Protein AF-A0A3M7PF41-F1 (afdb_monomer_lite)

Radius of gyration: 22.16 Å; chains: 1; bounding box: 33×56×46 Å

Secondary structure (DSSP, 8-state):
-HHHHHHHHHHHHHH-PPP---HHHHHHHHHHHHHHTTTHHHHHH-HHHHHHHHHHHHGGGS-HHHHHHHHHHHHHHTTS--PPPSS-GGGSTTHHHHHTT--SSSHHHHHHHHHHHHHHTS---HHHHHHHHHHHHHHHHHHHHHHHTTPPP--

Structure (mmCIF, N/CA/C/O backbone):
data_AF-A0A3M7PF41-F1
#
_entry.id   AF-A0A3M7PF41-F1
#
loop_
_atom_site.group_PDB
_atom_site.id
_atom_site.type_symbol
_atom_site.label_atom_id
_atom_site.label_alt_id
_atom_site.label_comp_id
_atom_site.label_asym_id
_atom_site.label_entity_id
_atom_site.label_seq_id
_atom_site.pdbx_PDB_ins_code
_atom_site.Cartn_x
_atom_site.Cartn_y
_atom_site.Cartn_z
_atom_site.occupancy
_atom_site.B_iso_or_equiv
_atom_site.auth_seq_id
_atom_site.auth_comp_id
_atom_site.auth_asym_id
_atom_site.auth_atom_id
_atom_site.pdbx_PDB_model_num
ATOM 1 N N . MET A 1 1 ? 7.395 -16.338 16.496 1.00 51.22 1 MET A N 1
ATOM 2 C CA . MET A 1 1 ? 6.082 -16.807 16.000 1.00 51.22 1 MET A CA 1
ATOM 3 C C . MET A 1 1 ? 5.119 -17.227 17.120 1.00 51.22 1 MET A C 1
ATOM 5 O O . MET A 1 1 ? 3.955 -17.457 16.826 1.00 51.22 1 MET A O 1
ATOM 9 N N . GLY A 1 2 ? 5.560 -17.344 18.386 1.00 55.31 2 GLY A N 1
ATOM 10 C CA . GLY A 1 2 ? 4.680 -17.730 19.502 1.00 55.31 2 GLY A CA 1
ATOM 11 C C . GLY A 1 2 ? 3.807 -16.598 20.058 1.00 55.31 2 GLY A C 1
ATOM 12 O O . GLY A 1 2 ? 2.691 -16.864 20.485 1.00 55.31 2 GLY A O 1
ATOM 13 N N . PHE A 1 3 ? 4.275 -15.346 20.007 1.00 75.56 3 PHE A N 1
ATOM 14 C CA . PHE A 1 3 ? 3.568 -14.202 20.593 1.00 75.56 3 PHE A CA 1
ATOM 15 C C . PHE A 1 3 ? 2.241 -13.904 19.885 1.00 75.56 3 PHE A C 1
ATOM 17 O O . PHE A 1 3 ? 1.200 -13.836 20.529 1.00 75.56 3 PHE A O 1
ATOM 24 N N . GLU A 1 4 ? 2.250 -13.797 18.554 1.00 72.81 4 GLU A N 1
ATOM 25 C CA . GLU A 1 4 ? 1.044 -13.503 17.777 1.00 72.81 4 GLU A CA 1
ATOM 26 C C . GLU A 1 4 ? 0.013 -14.625 17.903 1.00 72.81 4 GLU A C 1
ATOM 28 O O . GLU A 1 4 ? -1.174 -14.361 18.066 1.00 72.81 4 GLU A O 1
ATOM 33 N N . LYS A 1 5 ? 0.472 -15.884 17.900 1.00 73.75 5 LYS A N 1
ATOM 34 C CA . LYS A 1 5 ? -0.400 -17.047 18.074 1.00 73.75 5 LYS A CA 1
ATOM 35 C C . LYS A 1 5 ? -1.029 -17.072 19.469 1.00 73.75 5 LYS A C 1
ATOM 37 O O . LYS A 1 5 ? -2.232 -17.272 19.567 1.00 73.75 5 LYS A O 1
ATOM 42 N N . ALA A 1 6 ? -0.251 -16.810 20.521 1.00 83.75 6 ALA A N 1
ATOM 43 C CA . ALA A 1 6 ? -0.761 -16.736 21.890 1.00 83.75 6 ALA A CA 1
ATOM 44 C C . ALA A 1 6 ? -1.785 -15.601 22.063 1.00 83.75 6 ALA A C 1
ATOM 46 O O . ALA A 1 6 ? -2.845 -15.817 22.643 1.00 83.75 6 ALA A O 1
ATOM 47 N N . ALA A 1 7 ? -1.512 -14.419 21.500 1.00 83.31 7 ALA A N 1
ATOM 48 C CA . ALA A 1 7 ? -2.441 -13.291 21.529 1.00 83.31 7 ALA A CA 1
ATOM 49 C C . ALA A 1 7 ? -3.753 -13.599 20.784 1.00 83.31 7 ALA A C 1
ATOM 51 O O . ALA A 1 7 ? -4.834 -13.271 21.271 1.00 83.31 7 ALA A O 1
ATOM 52 N N . MET A 1 8 ? -3.672 -14.267 19.628 1.00 85.50 8 MET A N 1
ATOM 53 C CA . MET A 1 8 ? -4.850 -14.710 18.879 1.00 85.50 8 MET A CA 1
ATOM 54 C C . MET A 1 8 ? -5.667 -15.747 19.660 1.00 85.50 8 MET A C 1
ATOM 56 O O . MET A 1 8 ? -6.886 -15.618 19.742 1.00 85.50 8 MET A O 1
ATOM 60 N N . THR A 1 9 ? -5.012 -16.739 20.269 1.00 87.75 9 THR A N 1
ATOM 61 C CA . THR A 1 9 ? -5.687 -17.745 21.100 1.00 87.75 9 THR A CA 1
ATOM 62 C C . THR A 1 9 ? -6.407 -17.093 22.280 1.00 87.75 9 THR A C 1
ATOM 64 O O . THR A 1 9 ? -7.602 -17.311 22.449 1.00 87.75 9 THR A O 1
ATOM 67 N N . ALA A 1 10 ? -5.732 -16.221 23.035 1.00 92.50 10 ALA A N 1
ATOM 68 C CA . ALA A 1 10 ? -6.340 -15.528 24.171 1.00 92.50 10 ALA A CA 1
ATOM 69 C C . ALA A 1 10 ? -7.548 -14.671 23.750 1.00 92.50 10 ALA A C 1
ATOM 71 O O . ALA A 1 10 ? -8.591 -14.689 24.403 1.00 92.50 10 ALA A O 1
ATOM 72 N N . ALA A 1 11 ? -7.447 -13.955 22.624 1.00 87.12 11 ALA A N 1
ATOM 73 C CA . ALA A 1 11 ? -8.553 -13.156 22.103 1.00 87.12 11 ALA A CA 1
ATOM 74 C C . ALA A 1 11 ? -9.757 -14.022 21.680 1.00 87.12 11 ALA A C 1
ATOM 76 O O . ALA A 1 11 ? -10.899 -13.668 21.977 1.00 87.12 11 ALA A O 1
ATOM 77 N N . GLN A 1 12 ? -9.521 -15.172 21.040 1.00 89.94 12 GLN A N 1
ATOM 78 C CA . GLN A 1 12 ? -10.579 -16.139 20.720 1.00 89.94 12 GLN A CA 1
ATOM 79 C C . GLN A 1 12 ? -11.227 -16.719 21.977 1.00 89.94 12 GLN A C 1
ATOM 81 O O . GLN A 1 12 ? -12.446 -16.864 22.026 1.00 89.94 12 GLN A O 1
ATOM 86 N N . GLU A 1 13 ? -10.435 -17.042 22.997 1.00 94.25 13 GLU A N 1
ATOM 87 C CA . GLU A 1 13 ? -10.936 -17.641 24.232 1.00 94.25 13 GLU A CA 1
ATOM 88 C C . GLU A 1 13 ? -11.802 -16.678 25.041 1.00 94.25 13 GLU A C 1
ATOM 90 O O . GLU A 1 13 ? -12.877 -17.083 25.491 1.00 94.25 13 GLU A O 1
ATOM 95 N N . ILE A 1 14 ? -11.364 -15.425 25.188 1.00 96.75 14 ILE A N 1
ATOM 96 C CA . ILE A 1 14 ? -12.039 -14.406 26.003 1.00 96.75 14 ILE A CA 1
ATOM 97 C C . ILE A 1 14 ? -13.251 -13.830 25.269 1.00 96.75 14 ILE A C 1
ATOM 99 O O . ILE A 1 14 ? -14.342 -13.771 25.829 1.00 96.75 14 ILE A O 1
ATOM 103 N N . PHE A 1 15 ? -13.081 -13.416 24.011 1.00 93.31 15 PHE A N 1
ATOM 104 C CA . PHE A 1 15 ? -14.115 -12.677 23.278 1.00 93.31 15 PHE A CA 1
ATOM 105 C C . PHE A 1 15 ? -14.989 -13.563 22.385 1.00 93.31 15 PHE A C 1
ATOM 107 O O . PHE A 1 15 ? -15.930 -13.057 21.778 1.00 93.31 15 PHE A O 1
ATOM 114 N N . LYS A 1 16 ? -14.675 -14.864 22.265 1.00 93.12 16 LYS A N 1
ATOM 115 C CA . LYS A 1 16 ? -15.386 -15.831 21.401 1.00 93.12 16 LYS A CA 1
ATOM 116 C C . LYS A 1 16 ? -15.577 -15.324 19.967 1.00 93.12 16 LYS A C 1
ATOM 118 O O . LYS A 1 16 ? -16.586 -15.597 19.322 1.00 93.12 16 LYS A O 1
ATOM 123 N N . CYS A 1 17 ? -14.608 -14.561 19.465 1.00 85.19 17 CYS A N 1
ATOM 124 C CA . CYS A 1 17 ? -14.706 -13.881 18.183 1.00 85.19 17 CYS A CA 1
ATOM 125 C C . CYS A 1 17 ? -13.922 -14.606 17.085 1.00 85.19 17 CYS A C 1
ATOM 127 O O . CYS A 1 17 ? -12.958 -15.336 17.329 1.00 85.19 17 CYS A O 1
ATOM 129 N N . LYS A 1 18 ? -14.320 -14.367 15.834 1.00 83.25 18 LYS A N 1
ATOM 130 C CA . LYS A 1 18 ? -13.543 -14.797 14.673 1.00 83.25 18 LYS A CA 1
ATOM 131 C C . LYS A 1 18 ? -12.398 -13.813 14.450 1.00 83.25 18 LYS A C 1
ATOM 133 O O . LYS A 1 18 ? -12.624 -12.613 14.320 1.00 83.25 18 LYS A O 1
ATOM 138 N N . ILE A 1 19 ? -11.176 -14.330 14.375 1.00 81.94 19 ILE A N 1
ATOM 139 C CA . ILE A 1 19 ? -9.993 -13.519 14.082 1.00 81.94 19 ILE A CA 1
ATOM 140 C C . ILE A 1 19 ? -9.740 -13.528 12.583 1.00 81.94 19 ILE A C 1
ATOM 142 O O . ILE A 1 19 ? -9.675 -14.586 11.958 1.00 81.94 19 ILE A O 1
ATOM 146 N N . PHE A 1 20 ? -9.553 -12.336 12.026 1.00 81.50 20 PHE A N 1
ATOM 147 C CA . PHE A 1 20 ? -9.174 -12.140 10.636 1.00 81.50 20 PHE A CA 1
ATOM 148 C C . PHE A 1 20 ? -7.774 -11.539 10.563 1.00 81.50 20 PHE A C 1
ATOM 150 O O . PHE A 1 20 ? -7.436 -10.610 11.296 1.00 81.50 20 PHE A O 1
ATOM 157 N N . GLY A 1 21 ? -6.953 -12.069 9.658 1.00 77.94 21 GLY A N 1
ATOM 158 C CA . GLY A 1 21 ? -5.687 -11.440 9.304 1.00 77.94 21 GLY A CA 1
ATOM 159 C C . GLY A 1 21 ? -5.924 -10.145 8.526 1.00 77.94 21 GLY A C 1
ATOM 160 O O . GLY A 1 21 ? -6.881 -10.026 7.764 1.00 77.94 21 GLY A O 1
ATOM 161 N N . CYS A 1 22 ? -5.033 -9.170 8.689 1.00 83.94 22 CYS A N 1
ATOM 162 C CA . CYS A 1 22 ? -5.101 -7.915 7.949 1.00 83.94 22 CYS A CA 1
ATOM 163 C C . CYS A 1 22 ? -4.202 -7.977 6.707 1.00 83.94 22 CYS A C 1
ATOM 165 O O . CYS A 1 22 ? -2.972 -7.997 6.824 1.00 83.94 22 CYS A O 1
ATOM 167 N N . PHE A 1 23 ? -4.806 -7.964 5.513 1.00 87.12 23 PHE A N 1
ATOM 168 C CA . PHE A 1 23 ? -4.079 -7.982 4.236 1.00 87.12 23 PHE A CA 1
ATOM 169 C C . PHE A 1 23 ? -3.085 -6.818 4.103 1.00 87.12 23 PHE A C 1
ATOM 171 O O . PHE A 1 23 ? -1.996 -6.982 3.553 1.00 87.12 23 PHE A O 1
ATOM 178 N N . PHE A 1 24 ? -3.417 -5.653 4.661 1.00 85.44 24 PHE A N 1
ATOM 179 C CA . PHE A 1 24 ? -2.521 -4.500 4.698 1.00 85.44 24 PHE A CA 1
ATOM 180 C C . PHE A 1 24 ? -1.247 -4.791 5.504 1.00 85.44 24 PHE A C 1
ATOM 182 O O . PHE A 1 24 ? -0.143 -4.565 5.010 1.00 85.44 24 PHE A O 1
ATOM 189 N N . HIS A 1 25 ? -1.366 -5.378 6.699 1.00 84.06 25 HIS A N 1
ATOM 190 C CA . HIS A 1 25 ? -0.201 -5.751 7.510 1.00 84.06 25 HIS A CA 1
ATOM 191 C C . HIS A 1 25 ? 0.615 -6.886 6.880 1.00 84.06 25 HIS A C 1
ATOM 193 O O . HIS A 1 25 ? 1.848 -6.853 6.930 1.00 84.06 25 HIS A O 1
ATOM 199 N N . LEU A 1 26 ? -0.047 -7.850 6.231 1.00 86.44 26 LEU A N 1
ATOM 200 C CA . LEU A 1 26 ? 0.625 -8.878 5.435 1.00 86.44 26 LEU A CA 1
ATOM 201 C C . LEU A 1 26 ? 1.443 -8.238 4.303 1.00 86.44 26 LEU A C 1
ATOM 203 O O . LEU A 1 26 ? 2.635 -8.509 4.166 1.00 86.44 26 LEU A O 1
ATOM 207 N N . SER A 1 27 ? 0.826 -7.328 3.551 1.00 91.62 27 SER A N 1
ATOM 208 C CA . SER A 1 27 ? 1.448 -6.608 2.441 1.00 91.62 27 SER A CA 1
ATOM 209 C C . SER A 1 27 ? 2.655 -5.785 2.883 1.00 91.62 27 SER A C 1
ATOM 211 O O . SER A 1 27 ? 3.714 -5.862 2.261 1.00 91.62 27 SER A O 1
ATOM 213 N N . GLN A 1 28 ? 2.540 -5.060 3.999 1.00 88.50 28 GLN A N 1
ATOM 214 C CA . GLN A 1 28 ? 3.671 -4.350 4.594 1.00 88.50 28 GLN A CA 1
ATOM 215 C C . GLN A 1 28 ? 4.792 -5.300 5.020 1.00 88.50 28 GLN A C 1
ATOM 217 O O . GLN A 1 28 ? 5.965 -4.998 4.813 1.00 88.50 28 GLN A O 1
ATOM 222 N N . SER A 1 29 ? 4.451 -6.449 5.609 1.00 90.25 29 SER A N 1
ATOM 223 C CA . SER A 1 29 ? 5.439 -7.448 6.022 1.00 90.25 29 SER A CA 1
ATOM 224 C C . SER A 1 29 ? 6.220 -8.004 4.836 1.00 90.25 29 SER A C 1
ATOM 226 O O . SER A 1 29 ? 7.450 -8.077 4.889 1.00 90.25 29 SER A O 1
ATOM 228 N N . MET A 1 30 ? 5.532 -8.308 3.733 1.00 91.81 30 MET A N 1
ATOM 229 C CA . MET A 1 30 ? 6.183 -8.705 2.486 1.00 91.81 30 MET A CA 1
ATOM 230 C C . MET A 1 30 ? 7.056 -7.576 1.922 1.00 91.81 30 MET A C 1
ATOM 232 O O . MET A 1 30 ? 8.200 -7.813 1.542 1.00 91.81 30 MET A O 1
ATOM 236 N N . PHE A 1 31 ? 6.576 -6.330 1.930 1.00 94.50 31 PHE A N 1
ATOM 237 C CA . PHE A 1 31 ? 7.345 -5.192 1.419 1.00 94.50 31 PHE A CA 1
ATOM 238 C C . PHE A 1 31 ? 8.593 -4.890 2.264 1.00 94.50 31 PHE A C 1
ATOM 240 O O . PHE A 1 31 ? 9.646 -4.545 1.727 1.00 94.50 31 PHE A O 1
ATOM 247 N N . ARG A 1 32 ? 8.544 -5.112 3.585 1.00 95.25 32 ARG A N 1
ATOM 248 C CA . ARG A 1 32 ? 9.749 -5.051 4.426 1.00 95.25 32 ARG A CA 1
ATOM 249 C C . ARG A 1 32 ? 10.824 -6.017 3.934 1.00 95.25 32 ARG A C 1
ATOM 251 O O . ARG A 1 32 ? 11.987 -5.639 3.954 1.00 95.25 32 ARG A O 1
ATOM 258 N N . ARG A 1 33 ? 10.465 -7.205 3.427 1.00 93.00 33 ARG A N 1
ATOM 259 C CA . ARG A 1 33 ? 11.437 -8.151 2.847 1.00 93.00 33 ARG A CA 1
ATOM 260 C C . ARG A 1 33 ? 12.077 -7.618 1.569 1.00 93.00 33 ARG A C 1
ATOM 262 O O . ARG A 1 33 ? 13.286 -7.773 1.412 1.00 93.00 33 ARG A O 1
ATOM 269 N N . VAL A 1 34 ? 11.301 -6.961 0.704 1.00 94.19 34 VAL A N 1
ATOM 270 C CA . VAL A 1 34 ? 11.821 -6.252 -0.483 1.00 94.19 34 VAL A CA 1
ATOM 271 C C . VAL A 1 34 ? 12.873 -5.230 -0.051 1.00 94.19 34 VAL A C 1
ATOM 273 O O . VAL A 1 34 ? 13.974 -5.208 -0.599 1.00 94.19 34 VAL A O 1
ATOM 276 N N . LYS A 1 35 ? 12.576 -4.451 0.997 1.00 93.00 35 LYS A N 1
ATOM 277 C CA . LYS A 1 35 ? 13.507 -3.468 1.562 1.00 93.00 35 LYS A CA 1
ATOM 278 C C . LYS A 1 35 ? 14.761 -4.105 2.160 1.00 93.00 35 LYS A C 1
ATOM 280 O O . LYS A 1 35 ? 15.865 -3.740 1.770 1.00 93.00 35 LYS A O 1
ATOM 285 N N . THR A 1 36 ? 14.614 -5.062 3.074 1.00 95.31 36 THR A N 1
ATOM 286 C CA . THR A 1 36 ? 15.748 -5.664 3.799 1.00 95.31 36 THR A CA 1
ATOM 287 C C . THR A 1 36 ? 16.675 -6.474 2.901 1.00 95.31 36 THR A C 1
ATOM 289 O O . THR A 1 36 ? 17.832 -6.661 3.245 1.00 95.31 36 THR A O 1
ATOM 292 N N . ARG A 1 37 ? 16.175 -6.977 1.766 1.00 94.06 37 ARG A N 1
ATOM 293 C CA . ARG A 1 37 ? 16.973 -7.736 0.793 1.00 94.06 37 ARG A CA 1
ATOM 294 C C . ARG A 1 37 ? 17.560 -6.871 -0.330 1.00 94.06 37 ARG A C 1
ATOM 296 O O . ARG A 1 37 ? 18.133 -7.413 -1.262 1.00 94.06 37 ARG A O 1
ATOM 303 N N . GLY A 1 38 ? 17.417 -5.545 -0.262 1.00 94.38 38 GLY A N 1
ATOM 304 C CA . GLY A 1 38 ? 18.022 -4.628 -1.235 1.00 94.38 38 GLY A CA 1
ATOM 305 C C . GLY A 1 38 ? 17.267 -4.486 -2.562 1.00 94.38 38 GLY A C 1
ATOM 306 O O . GLY A 1 38 ? 17.748 -3.810 -3.466 1.00 94.38 38 GLY A O 1
ATOM 307 N N . TYR A 1 39 ? 16.054 -5.032 -2.681 1.00 95.62 39 TYR A N 1
ATOM 308 C CA . TYR A 1 39 ? 15.263 -4.991 -3.917 1.00 95.62 39 TYR A CA 1
ATOM 309 C C . TYR A 1 39 ? 14.447 -3.701 -4.097 1.00 95.62 39 TYR A C 1
ATOM 311 O O . TYR A 1 39 ? 13.555 -3.663 -4.938 1.00 95.62 39 TYR A O 1
ATOM 319 N N . LEU A 1 40 ? 14.714 -2.626 -3.342 1.00 95.62 40 LEU A N 1
ATOM 320 C CA . LEU A 1 40 ? 13.972 -1.362 -3.495 1.00 95.62 40 LEU A CA 1
ATOM 321 C C . LEU A 1 40 ? 14.125 -0.763 -4.893 1.00 95.62 40 LEU A C 1
ATOM 323 O O . LEU A 1 40 ? 13.133 -0.335 -5.476 1.00 95.62 40 LEU A O 1
ATOM 327 N N . LYS A 1 41 ? 15.349 -0.748 -5.437 1.00 95.56 41 LYS A N 1
ATOM 328 C CA . LYS A 1 41 ? 15.600 -0.234 -6.790 1.00 95.56 41 LYS A CA 1
ATOM 329 C C . LYS A 1 41 ? 14.916 -1.102 -7.840 1.00 95.56 41 LYS A C 1
ATOM 331 O O . LYS A 1 41 ? 14.230 -0.566 -8.699 1.00 95.56 41 LYS A O 1
ATOM 336 N N . THR A 1 42 ? 15.025 -2.425 -7.723 1.00 93.88 42 THR A N 1
ATOM 337 C CA . THR A 1 42 ? 14.327 -3.372 -8.605 1.00 93.88 42 THR A CA 1
ATOM 338 C C . THR A 1 42 ? 12.820 -3.154 -8.540 1.00 93.88 42 THR A C 1
ATOM 340 O O . THR A 1 42 ? 12.190 -2.932 -9.559 1.00 93.88 42 THR A O 1
ATOM 343 N N . TYR A 1 43 ? 12.240 -3.065 -7.345 1.00 94.25 43 TYR A N 1
ATOM 344 C CA . TYR A 1 43 ? 10.823 -2.748 -7.183 1.00 94.25 43 TYR A CA 1
ATOM 345 C C . TYR A 1 43 ? 10.446 -1.368 -7.751 1.00 94.25 43 TYR A C 1
ATOM 347 O O . TYR A 1 43 ? 9.323 -1.172 -8.199 1.00 94.25 43 TYR A O 1
ATOM 355 N N . ALA A 1 44 ? 11.345 -0.384 -7.743 1.00 91.88 44 ALA A N 1
ATOM 356 C CA . ALA A 1 44 ? 11.084 0.948 -8.290 1.00 91.88 44 ALA A CA 1
ATOM 357 C C . ALA A 1 44 ? 11.236 1.033 -9.819 1.00 91.88 44 ALA A C 1
ATOM 359 O O . ALA A 1 44 ? 10.605 1.893 -10.433 1.00 91.88 44 ALA A O 1
ATOM 360 N N . LEU A 1 45 ? 12.010 0.146 -10.442 1.00 93.12 45 LEU A N 1
ATOM 361 C CA . LEU A 1 45 ? 12.369 0.252 -11.860 1.00 93.12 45 LEU A CA 1
ATOM 362 C C . LEU A 1 45 ? 11.817 -0.890 -12.721 1.00 93.12 45 LEU A C 1
ATOM 364 O O . LEU A 1 45 ? 11.617 -0.697 -13.913 1.00 93.12 45 LEU A O 1
ATOM 368 N N . ASP A 1 46 ? 11.525 -2.045 -12.128 1.00 89.81 46 ASP A N 1
ATOM 369 C CA . ASP A 1 46 ? 11.060 -3.242 -12.823 1.00 89.81 46 ASP A CA 1
ATOM 370 C C . ASP A 1 46 ? 9.560 -3.474 -12.567 1.00 89.81 46 ASP A C 1
ATOM 372 O O . ASP A 1 46 ? 9.120 -3.875 -11.481 1.00 89.81 46 ASP A O 1
ATOM 376 N N . ASP A 1 47 ? 8.755 -3.210 -13.598 1.00 88.25 47 ASP A N 1
ATOM 377 C CA . ASP A 1 47 ? 7.312 -3.443 -13.581 1.00 88.25 47 ASP A CA 1
ATOM 378 C C . ASP A 1 47 ? 6.934 -4.917 -13.448 1.00 88.25 47 ASP A C 1
ATOM 380 O O . ASP A 1 47 ? 5.940 -5.229 -12.787 1.00 88.25 47 ASP A O 1
ATOM 384 N N . GLN A 1 48 ? 7.717 -5.824 -14.029 1.00 86.19 48 GLN A N 1
ATOM 385 C CA . GLN A 1 48 ? 7.471 -7.258 -13.952 1.00 86.19 48 GLN A CA 1
ATOM 386 C C . GLN A 1 48 ? 7.734 -7.762 -12.535 1.00 86.19 48 GLN A C 1
ATOM 388 O O . GLN A 1 48 ? 6.913 -8.501 -11.987 1.00 86.19 48 GLN A O 1
ATOM 393 N N . PHE A 1 49 ? 8.802 -7.290 -11.887 1.00 89.56 49 PHE A N 1
ATOM 394 C CA . PHE A 1 49 ? 9.061 -7.572 -10.475 1.00 89.56 49 PHE A CA 1
ATOM 395 C C . PHE A 1 49 ? 7.921 -7.066 -9.583 1.00 89.56 49 PHE A C 1
ATOM 397 O O . PHE A 1 49 ? 7.395 -7.815 -8.755 1.00 89.56 49 PHE A O 1
ATOM 404 N N . ARG A 1 50 ? 7.482 -5.812 -9.770 1.00 91.81 50 ARG A N 1
ATOM 405 C CA . ARG A 1 50 ? 6.335 -5.253 -9.031 1.00 91.81 50 ARG A CA 1
ATOM 406 C C . ARG A 1 50 ? 5.060 -6.052 -9.244 1.00 91.81 50 ARG A C 1
ATOM 408 O O . ARG A 1 50 ? 4.305 -6.266 -8.296 1.00 91.81 50 ARG A O 1
ATOM 415 N N . HIS A 1 51 ? 4.784 -6.433 -10.486 1.00 88.75 51 HIS A N 1
ATOM 416 C CA . HIS A 1 51 ? 3.590 -7.188 -10.829 1.00 88.75 51 HIS A CA 1
ATOM 417 C C . HIS A 1 51 ? 3.616 -8.569 -10.170 1.00 88.75 51 HIS A C 1
ATOM 419 O O . HIS A 1 51 ? 2.673 -8.924 -9.469 1.00 88.75 51 HIS A O 1
ATOM 425 N N . SER A 1 52 ? 4.737 -9.281 -10.283 1.00 88.00 52 SER A N 1
ATOM 426 C CA . SER A 1 52 ? 4.964 -10.582 -9.645 1.00 88.00 52 SER A CA 1
ATOM 427 C C . SER A 1 52 ? 4.805 -10.503 -8.127 1.00 88.00 52 SER A C 1
ATOM 429 O O . SER A 1 52 ? 4.110 -11.319 -7.529 1.00 88.00 52 SER A O 1
ATOM 431 N N . PHE A 1 53 ? 5.363 -9.465 -7.499 1.00 91.56 53 PHE A N 1
ATOM 432 C CA . PHE A 1 53 ? 5.186 -9.211 -6.070 1.00 91.56 53 PHE A CA 1
ATOM 433 C C . PHE A 1 53 ? 3.704 -9.064 -5.688 1.00 91.56 53 PHE A C 1
ATOM 435 O O . PHE A 1 53 ? 3.260 -9.663 -4.709 1.00 91.56 53 PHE A O 1
ATOM 442 N N . LYS A 1 54 ? 2.917 -8.323 -6.477 1.00 91.62 54 LYS A N 1
ATOM 443 C CA . LYS A 1 54 ? 1.471 -8.174 -6.243 1.00 91.62 54 LYS A CA 1
ATOM 444 C C . LYS A 1 54 ? 0.702 -9.479 -6.439 1.00 91.62 54 LYS A C 1
ATOM 446 O O . LYS A 1 54 ? -0.239 -9.735 -5.693 1.00 91.62 54 LYS A O 1
ATOM 451 N N . LEU A 1 55 ? 1.097 -10.313 -7.398 1.00 89.75 55 LEU A N 1
ATOM 452 C CA . LEU A 1 55 ? 0.479 -11.623 -7.596 1.00 89.75 55 LEU A CA 1
ATOM 453 C C . LEU A 1 55 ? 0.764 -12.570 -6.417 1.00 89.75 55 LEU A C 1
ATOM 455 O O . LEU A 1 55 ? -0.143 -13.256 -5.957 1.00 89.75 55 LEU A O 1
ATOM 459 N N . VAL A 1 56 ? 1.976 -12.537 -5.847 1.00 90.44 56 VAL A N 1
ATOM 460 C CA . VAL A 1 56 ? 2.290 -13.270 -4.605 1.00 90.44 56 VAL A CA 1
ATOM 461 C C . VAL A 1 56 ? 1.400 -12.804 -3.451 1.00 90.44 56 VAL A C 1
ATOM 463 O O . VAL A 1 56 ? 0.903 -13.625 -2.684 1.00 90.44 56 VAL A O 1
ATOM 466 N N . GLN A 1 57 ? 1.152 -11.496 -3.330 1.00 91.50 57 GLN A N 1
ATOM 467 C CA . GLN A 1 57 ? 0.220 -10.977 -2.325 1.00 91.50 57 GLN A CA 1
ATOM 468 C C . GLN A 1 57 ? -1.205 -11.500 -2.548 1.00 91.50 57 GLN A C 1
ATOM 470 O O . GLN A 1 57 ? -1.882 -11.848 -1.581 1.00 91.50 57 GLN A O 1
ATOM 475 N N . ALA A 1 58 ? -1.649 -11.602 -3.804 1.00 91.19 58 ALA A N 1
ATOM 476 C CA . ALA A 1 58 ? -2.996 -12.046 -4.150 1.00 91.19 58 ALA A CA 1
ATOM 477 C C . ALA A 1 58 ? -3.299 -13.498 -3.735 1.00 91.19 58 ALA A C 1
ATOM 479 O O . ALA A 1 58 ? -4.466 -13.829 -3.530 1.00 91.19 58 ALA A O 1
ATOM 480 N N . LEU A 1 59 ? -2.276 -14.335 -3.510 1.00 90.44 59 LEU A N 1
ATOM 481 C CA . LEU A 1 59 ? -2.447 -15.695 -2.978 1.00 90.44 59 LEU A CA 1
ATOM 482 C C . LEU A 1 59 ? -3.186 -15.721 -1.630 1.00 90.44 59 LEU A C 1
ATOM 484 O O . LEU A 1 59 ? -3.820 -16.717 -1.303 1.00 90.44 59 LEU A O 1
ATOM 488 N N . ALA A 1 60 ? -3.154 -14.625 -0.864 1.00 90.00 60 ALA A N 1
ATOM 489 C CA . ALA A 1 60 ? -3.889 -14.502 0.395 1.00 90.00 60 ALA A CA 1
ATOM 490 C C . ALA A 1 60 ? -5.421 -14.550 0.232 1.00 90.00 60 ALA A C 1
ATOM 492 O O . ALA A 1 60 ? -6.124 -14.742 1.222 1.00 90.00 60 ALA A O 1
ATOM 493 N N . PHE A 1 61 ? -5.935 -14.350 -0.986 1.00 90.81 61 PHE A N 1
ATOM 494 C CA . PHE A 1 61 ? -7.368 -14.377 -1.290 1.00 90.81 61 PHE A CA 1
ATOM 495 C C . PHE A 1 61 ? -7.845 -15.712 -1.863 1.00 90.81 61 PHE A C 1
ATOM 497 O O . PHE A 1 61 ? -9.039 -15.875 -2.103 1.00 90.81 61 PHE A O 1
ATOM 504 N N . LEU A 1 62 ? -6.935 -16.659 -2.092 1.00 89.00 62 LEU A N 1
ATOM 505 C CA . LEU A 1 62 ? -7.295 -17.970 -2.605 1.00 89.00 62 LEU A CA 1
ATOM 506 C C . LEU A 1 62 ? -7.759 -18.900 -1.480 1.00 89.00 62 LEU A C 1
ATOM 508 O O . LEU A 1 62 ? -7.237 -18.833 -0.361 1.00 89.00 62 LEU A O 1
ATOM 512 N N . PRO A 1 63 ? -8.692 -19.819 -1.775 1.00 91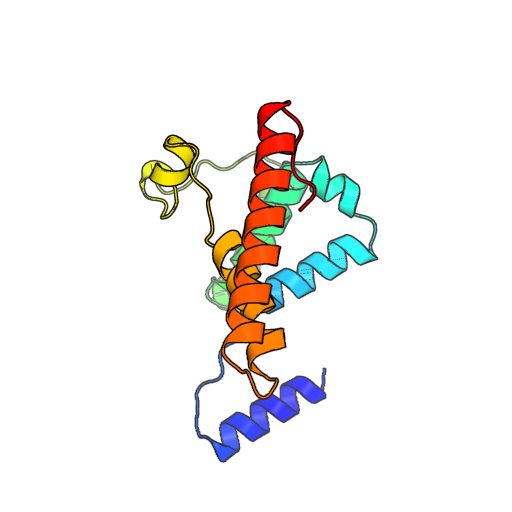.12 63 PRO A N 1
ATOM 513 C CA . PRO A 1 63 ? -8.918 -20.977 -0.928 1.00 91.12 63 PRO A CA 1
ATOM 514 C C . PRO A 1 63 ? -7.613 -21.752 -0.713 1.00 91.12 63 PRO A C 1
ATOM 516 O O . PRO A 1 63 ? -6.788 -21.866 -1.618 1.00 91.12 63 PRO A O 1
ATOM 519 N N . VAL A 1 64 ? -7.424 -22.306 0.487 1.00 89.06 64 VAL A N 1
ATOM 520 C CA . VAL A 1 64 ? -6.165 -22.963 0.889 1.00 89.06 64 VAL A CA 1
ATOM 521 C C . VAL A 1 64 ? -5.769 -24.085 -0.078 1.00 89.06 64 VAL A C 1
ATOM 523 O O . VAL A 1 64 ? -4.588 -24.244 -0.381 1.00 89.06 64 VAL A O 1
ATOM 526 N N . GLN A 1 65 ? -6.751 -24.821 -0.602 1.00 92.12 65 GLN A N 1
ATOM 527 C CA . GLN A 1 65 ? -6.547 -25.895 -1.573 1.00 92.12 65 GLN A CA 1
ATOM 528 C C . GLN A 1 65 ? -5.951 -25.416 -2.908 1.00 92.12 65 GLN A C 1
ATOM 530 O O . GLN A 1 65 ? -5.201 -26.156 -3.540 1.00 92.12 65 GLN A O 1
ATOM 535 N N . ASP A 1 66 ? -6.211 -24.167 -3.302 1.00 91.38 66 ASP A N 1
ATOM 536 C CA . ASP A 1 66 ? -5.798 -23.626 -4.600 1.00 91.38 66 ASP A CA 1
ATOM 537 C C . ASP A 1 66 ? -4.429 -22.938 -4.536 1.00 91.38 66 ASP A C 1
ATOM 539 O O . ASP A 1 66 ? -3.826 -22.643 -5.571 1.00 91.38 66 ASP A O 1
ATOM 543 N N . VAL A 1 67 ? -3.908 -22.689 -3.328 1.00 89.25 67 VAL A N 1
ATOM 544 C CA . VAL A 1 67 ? -2.646 -21.966 -3.117 1.00 89.25 67 VAL A CA 1
ATOM 545 C C . VAL A 1 67 ? -1.474 -22.696 -3.773 1.00 89.25 67 VAL A C 1
ATOM 547 O O . VAL A 1 67 ? -0.668 -22.059 -4.446 1.00 89.25 67 VAL A O 1
ATOM 550 N N . LEU A 1 68 ? -1.381 -24.022 -3.625 1.00 88.50 68 LEU A N 1
ATOM 551 C CA . LEU A 1 68 ? -0.265 -24.802 -4.179 1.00 88.50 68 LEU A CA 1
ATOM 552 C C . LEU A 1 68 ? -0.255 -24.780 -5.710 1.00 88.50 68 LEU A C 1
ATOM 554 O O . LEU A 1 68 ? 0.777 -24.501 -6.318 1.00 88.50 68 LEU A O 1
ATOM 558 N N . VAL A 1 69 ? -1.414 -25.019 -6.329 1.00 90.62 69 VAL A N 1
ATOM 559 C CA . VAL A 1 69 ? -1.567 -24.978 -7.791 1.00 90.62 69 VAL A CA 1
ATOM 560 C C . VAL A 1 69 ? -1.264 -23.575 -8.311 1.00 90.62 69 VAL A C 1
ATOM 562 O O . VAL A 1 69 ? -0.521 -23.413 -9.278 1.00 90.62 69 VAL A O 1
ATOM 565 N N . SER A 1 70 ? -1.763 -22.549 -7.625 1.00 86.50 70 SER A N 1
ATOM 566 C CA . SER A 1 70 ? -1.559 -21.157 -8.018 1.00 86.50 70 SER A CA 1
ATOM 567 C C . SER A 1 70 ? -0.110 -20.705 -7.873 1.00 86.50 70 SER A C 1
ATOM 569 O O . SER A 1 70 ? 0.345 -19.928 -8.700 1.00 86.50 70 SER A O 1
ATOM 571 N N . ILE A 1 71 ? 0.648 -21.208 -6.891 1.00 85.69 71 ILE A N 1
ATOM 572 C CA . ILE A 1 71 ? 2.098 -20.967 -6.798 1.00 85.69 71 ILE A CA 1
ATOM 573 C C . ILE A 1 71 ? 2.823 -21.572 -8.004 1.00 85.69 71 ILE A C 1
ATOM 575 O O . ILE A 1 71 ? 3.702 -20.927 -8.573 1.00 85.69 71 ILE A O 1
ATOM 579 N N . THR A 1 72 ? 2.451 -22.782 -8.424 1.00 86.50 72 THR A N 1
ATOM 580 C CA . THR A 1 72 ? 3.032 -23.411 -9.618 1.00 86.50 72 THR A CA 1
ATOM 581 C C . THR A 1 72 ? 2.739 -22.594 -10.875 1.00 86.50 72 THR A C 1
ATOM 583 O O . THR A 1 72 ? 3.659 -22.296 -11.636 1.00 86.50 72 THR A O 1
ATOM 586 N N . ILE A 1 73 ? 1.484 -22.167 -11.060 1.00 85.19 73 ILE A N 1
ATOM 587 C CA . ILE A 1 73 ? 1.081 -21.297 -12.175 1.00 85.19 73 ILE A CA 1
ATOM 588 C C . ILE A 1 73 ? 1.844 -19.976 -12.118 1.00 85.19 73 ILE A C 1
ATOM 590 O O . ILE A 1 73 ? 2.394 -19.541 -13.120 1.00 85.19 73 ILE A O 1
ATOM 594 N N . LEU A 1 74 ? 1.928 -19.356 -10.942 1.00 83.25 74 LEU A N 1
ATOM 595 C CA . LEU A 1 74 ? 2.642 -18.105 -10.733 1.00 83.25 74 LEU A CA 1
ATOM 596 C C . LEU A 1 74 ? 4.113 -18.234 -11.144 1.00 83.25 74 LEU A C 1
ATOM 598 O O . LEU A 1 74 ? 4.609 -17.401 -11.893 1.00 83.25 74 LEU A O 1
ATOM 602 N N . ASN A 1 75 ? 4.796 -19.295 -10.718 1.00 81.38 75 ASN A N 1
ATOM 603 C CA . ASN A 1 75 ? 6.188 -19.537 -11.094 1.00 81.38 75 ASN A CA 1
ATOM 604 C C . ASN A 1 75 ? 6.358 -19.735 -12.609 1.00 81.38 75 ASN A C 1
ATOM 606 O O . ASN A 1 75 ? 7.343 -19.260 -13.170 1.00 81.38 75 ASN A O 1
ATOM 610 N N . ALA A 1 76 ? 5.398 -20.384 -13.273 1.00 78.31 76 ALA A N 1
ATOM 611 C CA . ALA A 1 76 ? 5.404 -20.540 -14.725 1.00 78.31 76 ALA A CA 1
ATOM 612 C C . ALA A 1 76 ? 5.118 -19.211 -15.457 1.00 78.31 76 ALA A C 1
ATOM 614 O O . ALA A 1 76 ? 5.817 -18.864 -16.405 1.00 78.31 76 ALA A O 1
ATOM 615 N N . CYS A 1 77 ? 4.135 -18.435 -14.990 1.00 67.00 77 CYS A N 1
ATOM 616 C CA . CYS A 1 77 ? 3.675 -17.197 -15.625 1.00 67.00 77 CYS A CA 1
ATOM 617 C C . CYS A 1 77 ? 4.579 -15.989 -15.362 1.00 67.00 77 CYS A C 1
ATOM 619 O O . CYS A 1 77 ? 4.650 -15.097 -16.203 1.00 67.00 77 CYS A O 1
ATOM 621 N N . ILE A 1 78 ? 5.299 -15.939 -14.234 1.00 66.19 78 ILE A N 1
ATOM 622 C CA . ILE A 1 78 ? 6.273 -14.870 -13.947 1.00 66.19 78 ILE A CA 1
ATOM 623 C C . ILE A 1 78 ? 7.359 -14.809 -15.036 1.00 66.19 78 ILE A C 1
ATOM 625 O O . ILE A 1 78 ? 7.920 -13.740 -15.265 1.00 66.19 78 ILE A O 1
ATOM 629 N N . LEU A 1 79 ? 7.607 -15.909 -15.758 1.00 51.62 79 LEU A N 1
ATOM 630 C CA . LEU A 1 79 ? 8.530 -15.969 -16.895 1.00 51.62 79 LEU A CA 1
ATOM 631 C C . LEU A 1 79 ? 7.879 -15.627 -18.249 1.00 51.62 79 LEU A C 1
ATOM 633 O O . LEU A 1 79 ? 8.592 -15.445 -19.234 1.00 51.62 79 LEU A O 1
ATOM 637 N N . THR A 1 80 ? 6.552 -15.500 -18.325 1.00 48.31 80 THR A N 1
ATOM 638 C CA . THR A 1 80 ? 5.814 -15.365 -19.590 1.00 48.31 80 THR A CA 1
ATOM 639 C C . THR A 1 80 ? 4.673 -14.346 -19.480 1.00 48.31 80 THR A C 1
ATOM 641 O O . THR A 1 80 ? 3.509 -14.703 -19.341 1.00 48.31 80 THR A O 1
ATOM 644 N N . GLN A 1 81 ? 5.017 -13.065 -19.626 1.00 53.88 81 GLN A N 1
ATOM 645 C CA . GLN A 1 81 ? 4.117 -11.970 -20.020 1.00 53.88 81 GLN A CA 1
ATOM 646 C C . GLN A 1 81 ? 2.963 -11.550 -19.083 1.00 53.88 81 GLN A C 1
ATOM 648 O O . GLN A 1 81 ? 2.435 -12.263 -18.236 1.00 53.88 81 GLN A O 1
ATOM 653 N N . ARG A 1 82 ? 2.569 -10.287 -19.283 1.00 44.78 82 ARG A N 1
ATOM 654 C CA . ARG A 1 82 ? 1.469 -9.594 -18.614 1.00 44.78 82 ARG A CA 1
ATOM 655 C C . ARG A 1 82 ? 0.137 -10.232 -19.019 1.00 44.78 82 ARG A C 1
ATOM 657 O O . ARG A 1 82 ? -0.311 -10.060 -20.148 1.00 44.78 82 ARG A O 1
ATOM 664 N N . VAL A 1 83 ? -0.498 -10.937 -18.088 1.00 54.09 83 VAL A N 1
ATOM 665 C CA . VAL A 1 83 ? -1.823 -11.537 -18.294 1.00 54.09 83 VAL A CA 1
ATOM 666 C C . VAL A 1 83 ? -2.873 -10.427 -18.412 1.00 54.09 83 VAL A C 1
ATOM 668 O O . VAL A 1 83 ? -2.888 -9.481 -17.617 1.00 54.09 83 VAL A O 1
ATOM 671 N N . ILE A 1 84 ? -3.735 -10.525 -19.426 1.00 54.84 84 ILE A N 1
ATOM 672 C CA . ILE A 1 84 ? -4.849 -9.592 -19.637 1.00 54.84 84 ILE A CA 1
ATOM 673 C C . ILE A 1 84 ? -5.840 -9.749 -18.467 1.00 54.84 84 ILE A C 1
ATOM 675 O O . ILE A 1 84 ? -6.172 -10.882 -18.113 1.00 54.84 84 ILE A O 1
ATOM 679 N N . PRO A 1 85 ? -6.303 -8.653 -17.835 1.00 53.19 85 PRO A N 1
ATOM 680 C CA . PRO A 1 85 ? -7.237 -8.732 -16.715 1.00 53.19 85 PRO A CA 1
ATOM 681 C C . PRO A 1 85 ? -8.530 -9.461 -17.101 1.00 53.19 85 PRO A C 1
ATOM 683 O O . PRO A 1 85 ? -9.106 -9.180 -18.149 1.00 53.19 85 PRO A O 1
ATOM 686 N N . LEU A 1 86 ? -9.005 -10.352 -16.222 1.00 56.78 86 LEU A N 1
ATOM 687 C CA . LEU A 1 86 ? -10.245 -11.119 -16.422 1.00 56.78 86 LEU A CA 1
ATOM 688 C C . LEU A 1 86 ? -11.490 -10.222 -16.553 1.00 56.78 86 LEU A C 1
ATOM 690 O O . LEU A 1 86 ? -12.456 -10.589 -17.213 1.00 56.78 86 LEU A O 1
ATOM 694 N N . TYR A 1 87 ? -11.452 -9.039 -15.940 1.00 63.19 87 TYR A N 1
ATOM 695 C CA . TYR A 1 87 ? -12.506 -8.031 -16.012 1.00 63.19 87 TYR A CA 1
ATOM 696 C C . TYR A 1 87 ? -11.965 -6.767 -16.668 1.00 63.19 87 TYR A C 1
ATOM 698 O O . TYR A 1 87 ? -10.806 -6.400 -16.436 1.00 63.19 87 TYR A O 1
ATOM 706 N N . SER A 1 88 ? -12.800 -6.092 -17.466 1.00 70.62 88 SER A N 1
ATOM 707 C CA . SER A 1 88 ? -12.403 -4.842 -18.113 1.00 70.62 88 SER A CA 1
ATOM 708 C C . SER A 1 88 ? -11.948 -3.831 -17.059 1.00 70.62 88 SER A C 1
ATOM 710 O O . SER A 1 88 ? -12.496 -3.740 -15.962 1.00 70.62 88 SER A O 1
ATOM 712 N N . ILE A 1 89 ? -10.902 -3.064 -17.368 1.00 65.00 89 ILE A N 1
ATOM 713 C CA . ILE A 1 89 ? -10.319 -2.110 -16.412 1.00 65.00 89 ILE A CA 1
ATOM 714 C C . ILE A 1 89 ? -11.333 -1.051 -15.940 1.00 65.00 89 ILE A C 1
ATOM 716 O O . ILE A 1 89 ? -11.183 -0.477 -14.865 1.00 65.00 89 ILE A O 1
ATOM 720 N N . GLU A 1 90 ? -12.387 -0.848 -16.728 1.00 73.62 90 GLU A N 1
ATOM 721 C CA . GLU A 1 90 ? -13.516 0.042 -16.471 1.00 73.62 90 GLU A CA 1
ATOM 722 C C . GLU A 1 90 ? -14.329 -0.353 -15.233 1.00 73.62 90 GLU A C 1
ATOM 724 O O . GLU A 1 90 ? -14.901 0.514 -14.580 1.00 73.62 90 GLU A O 1
ATOM 729 N N . THR A 1 91 ? -14.338 -1.636 -14.853 1.00 71.81 91 THR A N 1
ATOM 730 C CA . THR A 1 91 ? -15.102 -2.121 -13.691 1.00 71.81 91 THR A CA 1
ATOM 731 C C . THR A 1 91 ? -14.389 -1.905 -12.356 1.00 71.81 91 THR A C 1
ATOM 733 O O . THR A 1 91 ? -14.897 -2.300 -11.307 1.00 71.81 91 THR A O 1
ATOM 736 N N . TRP A 1 92 ? -13.186 -1.327 -12.358 1.00 71.12 92 TRP A N 1
ATOM 737 C CA . TRP A 1 92 ? -12.383 -1.169 -11.149 1.00 71.12 92 TRP A CA 1
ATOM 738 C C . TRP A 1 92 ? -12.817 0.070 -10.362 1.00 71.12 92 TRP A C 1
ATOM 740 O O . TRP A 1 92 ? -12.998 1.153 -10.912 1.00 71.12 92 TRP A O 1
ATOM 750 N N . ASN A 1 93 ? -12.879 -0.061 -9.038 1.00 66.75 93 ASN A N 1
ATOM 751 C CA . ASN A 1 93 ? -13.353 0.955 -8.087 1.00 66.75 93 ASN A CA 1
ATOM 752 C C . ASN A 1 93 ? -12.646 2.332 -8.132 1.00 66.75 93 ASN A C 1
ATOM 754 O O . ASN A 1 93 ? -13.120 3.279 -7.510 1.00 66.75 93 ASN A O 1
ATOM 758 N N . VAL A 1 94 ? -11.521 2.471 -8.842 1.00 72.12 94 VAL A N 1
ATOM 759 C CA . VAL A 1 94 ? -10.776 3.739 -8.995 1.00 72.12 94 VAL A CA 1
ATOM 760 C C . VAL A 1 94 ? -10.622 4.149 -10.470 1.00 72.12 94 VAL A C 1
ATOM 762 O O . VAL A 1 94 ? -9.963 5.146 -10.763 1.00 72.12 94 VAL A O 1
ATOM 765 N N . PHE A 1 95 ? -11.236 3.426 -11.414 1.00 76.31 95 PHE A N 1
ATOM 766 C CA . PHE A 1 95 ? -11.067 3.655 -12.852 1.00 76.31 95 PHE A CA 1
ATOM 767 C C . PHE A 1 95 ? -11.408 5.091 -13.269 1.00 76.31 95 PHE A C 1
ATOM 769 O O . PHE A 1 95 ? -10.557 5.798 -13.814 1.00 76.31 95 PHE A O 1
ATOM 776 N N . ASP A 1 96 ? -12.606 5.567 -12.923 1.00 76.94 96 ASP A N 1
ATOM 777 C CA . ASP A 1 96 ? -13.051 6.919 -13.277 1.00 76.94 96 ASP A CA 1
ATOM 778 C C . ASP A 1 96 ? -12.177 8.013 -12.663 1.00 76.94 96 ASP A C 1
ATOM 780 O O . ASP A 1 96 ? -11.923 9.044 -13.290 1.00 76.94 96 ASP A O 1
ATOM 784 N N . ARG A 1 97 ? -11.663 7.790 -11.449 1.00 79.06 97 ARG A N 1
ATOM 785 C CA . ARG A 1 97 ? -10.767 8.744 -10.782 1.00 79.06 97 ARG A CA 1
ATOM 786 C C . ARG A 1 97 ? -9.431 8.830 -11.510 1.00 79.06 97 ARG A C 1
ATOM 788 O O . ARG A 1 97 ? -8.952 9.933 -11.750 1.00 79.06 97 ARG A O 1
ATOM 795 N N . VAL A 1 98 ? -8.870 7.693 -11.926 1.00 77.50 98 VAL A N 1
ATOM 796 C CA . VAL A 1 98 ? -7.644 7.656 -12.740 1.00 77.50 98 VAL A CA 1
ATOM 797 C C . VAL A 1 98 ? -7.868 8.348 -14.084 1.00 77.50 98 VAL A C 1
ATOM 799 O O . VAL A 1 98 ? -7.064 9.199 -14.463 1.00 77.50 98 VAL A O 1
ATOM 802 N N . LYS A 1 99 ? -8.984 8.058 -14.766 1.00 81.06 99 LYS A N 1
ATOM 803 C CA . LYS A 1 99 ? -9.351 8.687 -16.045 1.00 81.06 99 LYS A CA 1
ATOM 804 C C . LYS A 1 99 ? -9.453 10.211 -15.931 1.00 81.06 99 LYS A C 1
ATOM 806 O O . LYS A 1 99 ? -9.005 10.928 -16.819 1.00 81.06 99 LYS A O 1
ATOM 811 N N . ARG A 1 100 ? -9.988 10.708 -14.814 1.00 81.88 100 ARG A N 1
ATOM 812 C CA . ARG A 1 100 ? -10.148 12.143 -14.518 1.00 81.88 100 ARG A CA 1
ATOM 813 C C . ARG A 1 100 ? -8.916 12.792 -13.874 1.00 81.88 100 ARG A C 1
ATOM 815 O O . ARG A 1 100 ? -9.001 13.944 -13.467 1.00 81.88 100 ARG A O 1
ATOM 822 N N . ARG A 1 101 ? -7.788 12.076 -13.760 1.00 75.06 101 ARG A N 1
ATOM 823 C CA . ARG A 1 101 ? -6.564 12.532 -13.065 1.00 75.06 101 ARG A CA 1
ATOM 824 C C . ARG A 1 101 ? -6.811 12.992 -11.619 1.00 75.06 101 ARG A C 1
ATOM 826 O O . ARG A 1 101 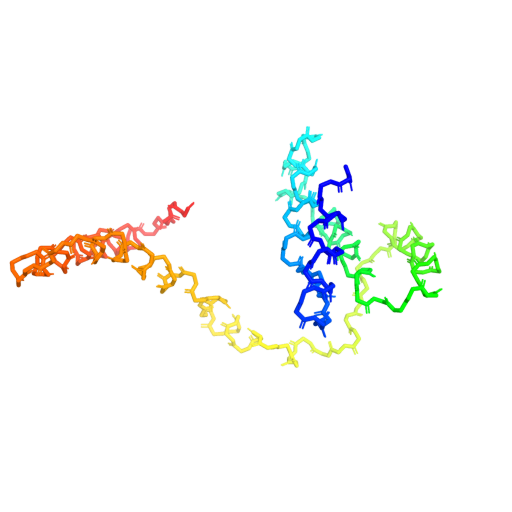? -6.125 13.874 -11.111 1.00 75.06 101 ARG A O 1
ATOM 833 N N . LEU A 1 102 ? -7.780 12.380 -10.943 1.00 76.06 102 LEU A N 1
ATOM 834 C CA . LEU A 1 102 ? -8.089 12.643 -9.541 1.00 76.06 102 LEU A CA 1
ATOM 835 C C . LEU A 1 102 ? -7.221 11.767 -8.618 1.00 76.06 102 LEU A C 1
ATOM 837 O O . LEU A 1 102 ? -6.814 10.668 -9.014 1.00 76.06 102 LEU A O 1
ATOM 841 N N . PRO A 1 103 ? -6.966 12.200 -7.367 1.00 70.88 103 PRO A N 1
ATOM 842 C CA . PRO A 1 103 ? -6.261 11.386 -6.378 1.00 70.88 103 PRO A CA 1
ATOM 843 C C . PRO A 1 103 ? -6.903 10.003 -6.237 1.00 70.88 103 PRO A C 1
ATOM 845 O O . PRO A 1 103 ? -8.124 9.885 -6.231 1.00 70.88 103 PRO A O 1
ATOM 848 N N . ARG A 1 104 ? -6.094 8.943 -6.138 1.00 68.62 104 ARG A N 1
ATOM 849 C CA . ARG A 1 104 ? -6.585 7.551 -6.050 1.00 68.62 104 ARG A CA 1
ATOM 850 C C . ARG A 1 104 ? -7.059 7.171 -4.648 1.00 68.62 104 ARG A C 1
ATOM 852 O O . ARG A 1 104 ? -7.902 6.292 -4.504 1.00 68.62 104 ARG A O 1
ATOM 859 N N . THR A 1 105 ? -6.531 7.843 -3.633 1.00 71.88 105 THR A N 1
ATOM 860 C CA . THR A 1 105 ? -6.827 7.617 -2.216 1.00 71.88 105 THR A CA 1
ATOM 861 C C . THR A 1 105 ? -7.126 8.950 -1.529 1.00 71.88 105 THR A C 1
ATOM 863 O O . THR A 1 105 ? -6.938 10.019 -2.107 1.00 71.88 105 THR A O 1
ATOM 866 N N . ASN A 1 106 ? -7.638 8.881 -0.307 1.00 73.81 106 ASN A N 1
ATOM 867 C CA . ASN A 1 106 ? -7.892 9.995 0.609 1.00 73.81 106 ASN A CA 1
ATOM 868 C C . ASN A 1 106 ? -6.685 10.282 1.529 1.00 73.81 106 ASN A C 1
ATOM 870 O O . ASN A 1 106 ? -6.858 10.934 2.555 1.00 73.81 106 ASN A O 1
ATOM 874 N N . ASN A 1 107 ? -5.472 9.818 1.188 1.00 75.31 107 ASN A N 1
ATOM 875 C CA . ASN A 1 107 ? -4.270 9.968 2.027 1.00 75.31 107 ASN A CA 1
ATOM 876 C C . ASN A 1 107 ? -3.998 11.422 2.436 1.00 75.31 107 ASN A C 1
ATOM 878 O O . ASN A 1 107 ? -3.475 11.672 3.514 1.00 75.31 107 ASN A O 1
ATOM 882 N N . ASN A 1 108 ? -4.335 12.385 1.578 1.00 70.69 108 ASN A N 1
ATOM 883 C CA . ASN A 1 108 ? -4.223 13.809 1.885 1.00 70.69 108 ASN A CA 1
ATOM 884 C C . ASN A 1 108 ? -5.129 14.215 3.061 1.00 70.69 108 ASN A C 1
ATOM 886 O O . ASN A 1 108 ? -4.678 14.903 3.972 1.00 70.69 108 ASN A O 1
ATOM 890 N N . VAL A 1 109 ? -6.374 13.735 3.073 1.00 76.19 109 VAL A N 1
ATOM 891 C CA . VAL A 1 109 ? -7.343 13.968 4.154 1.00 76.19 109 VAL A CA 1
ATOM 892 C C . VAL A 1 109 ? -6.930 13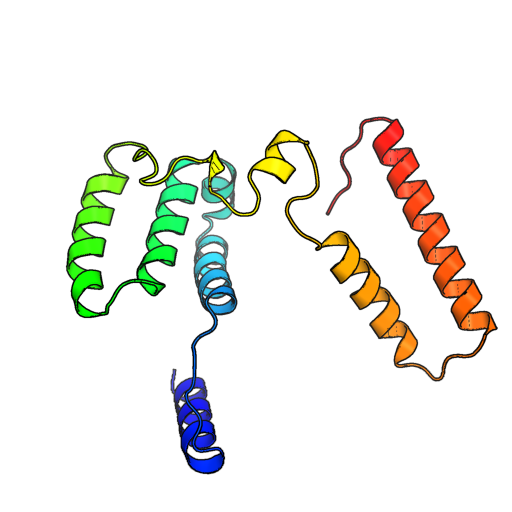.223 5.425 1.00 76.19 109 VAL A C 1
ATOM 894 O O . VAL A 1 109 ? -6.985 13.788 6.512 1.00 76.19 109 VAL A O 1
ATOM 897 N N . GLU A 1 110 ? -6.465 11.977 5.307 1.00 76.38 110 GLU A N 1
ATOM 898 C CA . GLU A 1 110 ? -5.980 11.192 6.453 1.00 76.38 110 GLU A CA 1
ATOM 899 C C . GLU A 1 110 ? -4.749 11.831 7.106 1.00 76.38 110 GLU A C 1
ATOM 901 O O . GLU A 1 110 ? -4.690 11.952 8.330 1.00 76.38 110 GLU A O 1
ATOM 906 N N . ASN A 1 111 ? -3.801 12.318 6.300 1.00 76.94 111 ASN A N 1
ATOM 907 C CA . ASN A 1 111 ? -2.642 13.061 6.791 1.00 76.94 111 ASN A CA 1
ATOM 908 C C . ASN A 1 111 ? -3.052 14.369 7.482 1.00 76.94 111 ASN A C 1
ATOM 910 O O . ASN A 1 111 ? -2.490 14.707 8.525 1.00 76.94 111 ASN A O 1
ATOM 914 N N . TRP A 1 112 ? -4.030 15.094 6.931 1.00 79.69 112 TRP A N 1
ATOM 915 C CA . TRP A 1 112 ? -4.569 16.309 7.545 1.00 79.69 112 TRP A CA 1
ATOM 916 C C . TRP A 1 112 ? -5.216 16.009 8.908 1.00 79.69 112 TRP A C 1
ATOM 918 O O . TRP A 1 112 ? -4.836 16.605 9.918 1.00 79.69 112 TRP A O 1
ATOM 928 N N . HIS A 1 113 ? -6.090 14.996 8.980 1.00 81.00 113 HIS A N 1
ATOM 929 C CA . HIS A 1 113 ? -6.691 14.543 10.238 1.00 81.00 113 HIS A CA 1
ATOM 930 C C . HIS A 1 113 ? -5.643 14.103 11.263 1.00 81.00 113 HIS A C 1
ATOM 932 O O . HIS A 1 113 ? -5.725 14.496 12.425 1.00 81.00 113 HIS A O 1
ATOM 938 N N . SER A 1 114 ? -4.638 13.322 10.853 1.00 80.62 114 SER A N 1
ATOM 939 C CA . SER A 1 114 ? -3.603 12.824 11.763 1.00 80.62 114 SER A CA 1
ATOM 940 C C . SER A 1 114 ? -2.796 13.952 12.411 1.00 80.62 114 SER A C 1
ATOM 942 O O . SER A 1 114 ? -2.385 13.815 13.565 1.00 80.62 114 SER A O 1
ATOM 944 N N . ARG A 1 115 ? -2.554 15.055 11.691 1.00 73.56 115 ARG A N 1
ATOM 945 C CA . ARG A 1 115 ? -1.827 16.219 12.220 1.00 73.56 115 ARG A CA 1
ATOM 946 C C . ARG A 1 115 ? -2.662 16.974 13.248 1.00 73.56 115 ARG A C 1
ATOM 948 O O . ARG A 1 115 ? -2.178 17.226 14.344 1.00 73.56 115 ARG A O 1
ATOM 955 N N . ILE A 1 116 ? -3.937 17.214 12.954 1.00 76.31 116 ILE A N 1
ATOM 956 C CA . ILE A 1 116 ? -4.860 17.873 13.889 1.00 76.31 116 ILE A CA 1
ATOM 957 C C . ILE A 1 116 ? -5.095 17.015 15.135 1.00 76.31 116 ILE A C 1
ATOM 959 O O . ILE A 1 116 ? -5.102 17.520 16.255 1.00 76.31 116 ILE A O 1
ATOM 963 N N . GLN A 1 117 ? -5.224 15.697 14.974 1.00 78.69 117 GLN A N 1
ATOM 964 C CA . GLN A 1 117 ? -5.459 14.776 16.085 1.00 78.69 117 GLN A CA 1
ATOM 965 C C . GLN A 1 117 ? -4.316 14.781 17.116 1.00 78.69 117 GLN A C 1
ATOM 967 O O . GLN A 1 117 ? -4.552 14.512 18.295 1.00 78.69 117 GLN A O 1
ATOM 972 N N . ALA A 1 118 ? -3.080 15.083 16.703 1.00 71.50 118 ALA A N 1
ATOM 973 C CA . ALA A 1 118 ? -1.956 15.233 17.623 1.00 71.50 118 ALA A CA 1
ATOM 974 C C . ALA A 1 118 ? -2.127 16.438 18.563 1.00 71.50 118 ALA A C 1
ATOM 976 O O . ALA A 1 118 ? -1.795 16.332 19.744 1.00 71.50 118 ALA A O 1
ATOM 977 N N . ASP A 1 119 ? -2.703 17.534 18.071 1.00 68.12 119 ASP A N 1
ATOM 978 C CA . ASP A 1 119 ? -2.900 18.763 18.840 1.00 68.12 119 ASP A CA 1
ATOM 979 C C . ASP A 1 119 ? -4.226 18.796 19.607 1.00 68.12 119 ASP A C 1
ATOM 981 O O . ASP A 1 119 ? -4.261 19.307 20.724 1.00 68.12 119 ASP A O 1
ATOM 985 N N . VAL A 1 120 ? -5.280 18.148 19.097 1.00 66.56 120 VAL A N 1
ATOM 986 C CA . VAL A 1 120 ? -6.571 17.974 19.800 1.00 66.56 120 VAL A CA 1
ATOM 987 C C . VAL A 1 120 ? -6.427 17.155 21.091 1.00 66.56 120 VAL A C 1
ATOM 989 O O . VAL A 1 120 ? -7.231 17.291 22.009 1.00 66.56 120 VAL A O 1
ATOM 992 N N . ARG A 1 121 ? -5.381 16.324 21.208 1.00 64.88 121 ARG A N 1
ATOM 993 C CA . ARG A 1 121 ? -5.047 15.614 22.457 1.00 64.88 121 ARG A CA 1
ATOM 994 C C . ARG A 1 121 ? -4.551 16.542 23.578 1.00 64.88 121 ARG A C 1
ATOM 996 O O . ARG A 1 121 ? -4.459 16.100 24.721 1.00 64.88 121 ARG A O 1
ATOM 1003 N N . LYS A 1 122 ? -4.240 17.809 23.282 1.00 70.81 122 LYS A N 1
ATOM 1004 C CA . LYS A 1 122 ? -3.953 18.857 24.275 1.00 70.81 122 LYS A CA 1
ATOM 1005 C C . LYS A 1 122 ? -5.264 19.549 24.661 1.00 70.81 122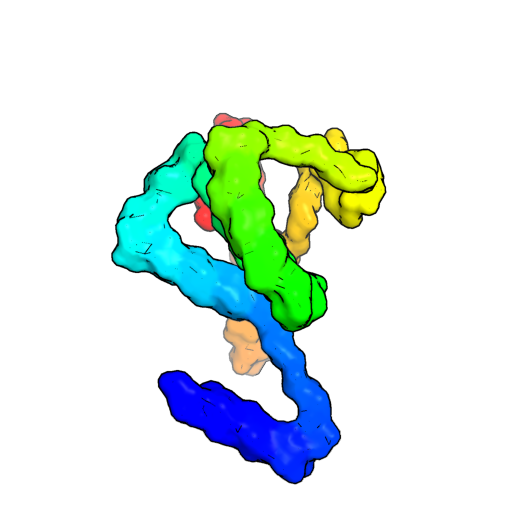 LYS A C 1
ATOM 1007 O O . LYS A 1 122 ? -6.213 19.571 23.885 1.00 70.81 122 LYS A O 1
ATOM 1012 N N . LYS A 1 123 ? -5.337 20.144 25.857 1.00 76.44 123 LYS A N 1
ATOM 1013 C CA . LYS A 1 123 ? -6.524 20.900 26.296 1.00 76.44 123 LYS A CA 1
ATOM 1014 C C . LYS A 1 123 ? -6.668 22.161 25.431 1.00 76.44 123 LYS A C 1
ATOM 1016 O O . LYS A 1 123 ? -6.023 23.173 25.687 1.00 76.44 123 LYS A O 1
ATOM 1021 N N . MET A 1 124 ? -7.444 22.048 24.360 1.00 79.81 124 MET A N 1
ATOM 1022 C CA . MET A 1 124 ? -7.489 23.025 23.278 1.00 79.81 124 MET A CA 1
ATOM 1023 C C . MET A 1 124 ? -8.351 24.232 23.666 1.00 79.81 124 MET A C 1
ATOM 1025 O O . MET A 1 124 ? -9.443 24.074 24.209 1.00 79.81 124 MET A O 1
ATOM 1029 N N . ASN A 1 125 ? -7.865 25.440 23.383 1.00 84.94 125 ASN A N 1
ATOM 1030 C CA . ASN A 1 125 ? -8.641 26.677 23.485 1.00 84.94 125 ASN A CA 1
ATOM 1031 C C . ASN A 1 125 ? -8.813 27.311 22.094 1.00 84.94 125 ASN A C 1
ATOM 1033 O O . ASN A 1 125 ? -8.154 26.907 21.136 1.00 84.94 125 ASN A O 1
ATOM 1037 N N . MET A 1 126 ? -9.700 28.302 21.972 1.00 86.06 126 MET A N 1
ATOM 1038 C CA . MET A 1 126 ? -10.041 28.893 20.672 1.00 86.06 126 MET A CA 1
ATOM 1039 C C . MET A 1 126 ? -8.828 29.490 19.939 1.00 86.06 126 MET A C 1
ATOM 1041 O O . MET A 1 126 ? -8.727 29.360 18.723 1.00 86.06 126 MET A O 1
ATOM 1045 N N . LEU A 1 127 ? -7.876 30.088 20.662 1.00 86.31 127 LEU A N 1
ATOM 1046 C CA . LEU A 1 127 ? -6.662 30.647 20.056 1.00 86.31 127 LEU A CA 1
ATOM 1047 C C . LEU A 1 127 ? -5.786 29.553 19.439 1.00 86.31 127 LEU A C 1
ATOM 1049 O O . LEU A 1 127 ? -5.255 29.736 18.349 1.00 86.31 127 LEU A O 1
ATOM 1053 N N . MET A 1 128 ? -5.696 28.390 20.089 1.00 81.62 128 MET A N 1
ATOM 1054 C CA . MET A 1 128 ? -4.977 27.236 19.542 1.00 81.62 128 MET A CA 1
ATOM 1055 C C . MET A 1 128 ? -5.630 26.713 18.258 1.00 81.62 128 MET A C 1
ATOM 1057 O O . MET A 1 128 ? -4.922 26.330 17.334 1.00 81.62 128 MET A O 1
ATOM 1061 N N . VAL A 1 129 ? -6.965 26.732 18.171 1.00 83.75 129 VAL A N 1
ATOM 1062 C CA . VAL A 1 129 ? -7.682 26.346 16.943 1.00 83.75 129 VAL A CA 1
ATOM 1063 C C . VAL A 1 129 ? -7.366 27.309 15.801 1.00 83.75 129 VAL A C 1
ATOM 1065 O O . VAL A 1 129 ? -7.056 26.863 14.698 1.00 83.75 129 VAL A O 1
ATOM 1068 N N . VAL A 1 130 ? -7.407 28.620 16.063 1.00 88.31 130 VAL A N 1
ATOM 1069 C CA . VAL A 1 130 ? -7.056 29.640 15.060 1.00 88.31 130 VAL A CA 1
ATOM 1070 C C . VAL A 1 130 ? -5.620 29.451 14.570 1.00 88.31 130 VAL A C 1
ATOM 1072 O O . VAL A 1 130 ? -5.371 29.531 13.369 1.00 88.31 130 VAL A O 1
ATOM 1075 N N . GLU A 1 131 ? -4.692 29.150 15.476 1.00 86.81 131 GLU A N 1
ATOM 1076 C CA . GLU A 1 131 ? -3.288 28.949 15.123 1.00 86.81 131 GLU A CA 1
ATOM 1077 C C . GLU A 1 131 ? -3.073 27.694 14.266 1.00 86.81 131 GLU A C 1
ATOM 1079 O O . GLU A 1 131 ? -2.381 27.750 13.251 1.00 86.81 131 GLU A O 1
ATOM 1084 N N . ILE A 1 132 ? -3.734 26.580 14.599 1.00 85.25 132 ILE A N 1
ATOM 1085 C CA . ILE A 1 132 ? -3.694 25.356 13.783 1.00 85.25 132 ILE A CA 1
ATOM 1086 C C . ILE A 1 132 ? -4.199 25.640 12.363 1.00 85.25 132 ILE A C 1
ATOM 1088 O O . ILE A 1 132 ? -3.560 25.241 11.391 1.00 85.25 132 ILE A O 1
ATOM 1092 N N . LEU A 1 133 ? -5.316 26.361 12.228 1.00 86.56 133 LEU A N 1
ATOM 1093 C CA . LEU A 1 133 ? -5.870 26.705 10.916 1.00 86.56 133 LEU A CA 1
ATOM 1094 C C . LEU A 1 133 ? -4.933 27.618 10.114 1.00 86.56 133 LEU A C 1
ATOM 1096 O O . LEU A 1 133 ? -4.773 27.407 8.913 1.00 86.56 133 LEU A O 1
ATOM 1100 N N . ARG A 1 134 ? -4.264 28.579 10.765 1.00 89.81 134 ARG A N 1
ATOM 1101 C CA . ARG A 1 134 ? -3.257 29.431 10.111 1.00 89.81 134 ARG A CA 1
ATOM 1102 C C . ARG A 1 134 ? -2.062 28.637 9.596 1.00 89.81 134 ARG A C 1
ATOM 1104 O O . ARG A 1 134 ? -1.640 28.849 8.462 1.00 89.81 134 ARG A O 1
ATOM 1111 N N . LEU A 1 135 ? -1.534 27.717 10.401 1.00 86.94 135 LEU A N 1
ATOM 1112 C CA . LEU A 1 135 ? -0.409 26.867 10.003 1.00 86.94 135 LEU A CA 1
ATOM 1113 C C . LEU A 1 135 ? -0.784 25.942 8.836 1.00 86.94 135 LEU A C 1
ATOM 1115 O O . LEU A 1 135 ? 0.011 25.767 7.911 1.00 86.94 135 LEU A O 1
ATOM 1119 N N . GLU A 1 136 ? -2.001 25.390 8.834 1.00 85.50 136 GLU A N 1
ATOM 1120 C CA . GLU A 1 136 ? -2.492 24.578 7.714 1.00 85.50 136 GLU A CA 1
ATOM 1121 C C . GLU A 1 136 ? -2.706 25.393 6.437 1.00 85.50 136 GLU A C 1
ATOM 1123 O O . GLU A 1 136 ? -2.365 24.919 5.348 1.00 85.50 136 GLU A O 1
ATOM 1128 N N . GLN A 1 137 ? -3.223 26.618 6.551 1.00 89.69 137 GLN A N 1
ATOM 1129 C CA . GLN A 1 137 ? -3.360 27.522 5.412 1.00 89.69 137 GLN A CA 1
ATOM 1130 C C . GLN A 1 137 ? -1.988 27.859 4.819 1.00 89.69 137 GLN A C 1
ATOM 1132 O O . GLN A 1 137 ? -1.777 27.647 3.627 1.00 89.69 137 GLN A O 1
ATOM 1137 N N . SER A 1 138 ? -1.039 28.293 5.653 1.00 90.62 138 SER A N 1
ATOM 1138 C CA . SER A 1 138 ? 0.315 28.648 5.212 1.00 90.62 138 SER A CA 1
ATOM 1139 C C . SER A 1 138 ? 1.010 27.483 4.503 1.00 90.62 138 SER A C 1
ATOM 1141 O O . SER A 1 138 ? 1.637 27.663 3.459 1.00 90.62 138 SER A 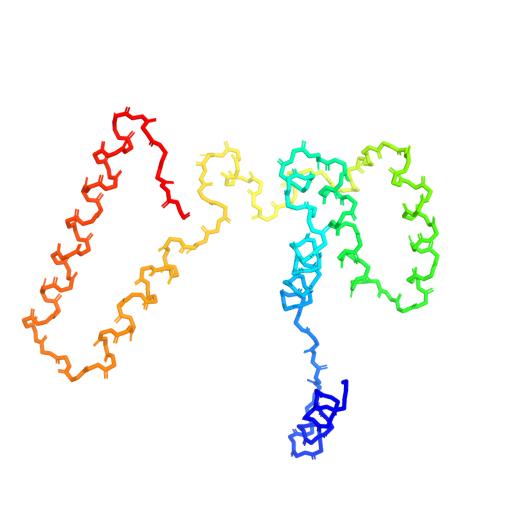O 1
ATOM 1143 N N . LYS A 1 139 ? 0.851 26.260 5.020 1.00 85.69 139 LYS A N 1
ATOM 1144 C CA . LYS A 1 139 ? 1.380 25.066 4.361 1.00 85.69 139 LYS A CA 1
ATOM 1145 C C . LYS A 1 139 ? 0.717 24.808 3.006 1.00 85.69 139 LYS A C 1
ATOM 1147 O O . LYS A 1 139 ? 1.419 24.521 2.044 1.00 85.69 139 LYS A O 1
ATOM 1152 N N . SER A 1 140 ? -0.607 24.924 2.926 1.00 85.69 140 SER A N 1
ATOM 1153 C CA . SER A 1 140 ? -1.358 24.697 1.683 1.00 85.69 140 SER A CA 1
ATOM 1154 C C . SER A 1 140 ? -0.984 25.705 0.594 1.00 85.69 140 SER A C 1
ATOM 1156 O O . SER A 1 140 ? -0.853 25.339 -0.571 1.00 85.69 140 SER A O 1
ATOM 1158 N N . GLU A 1 141 ? -0.771 26.966 0.972 1.00 91.25 141 GLU A N 1
ATOM 1159 C CA . GLU A 1 141 ? -0.298 28.024 0.073 1.00 91.25 141 GLU A CA 1
ATOM 1160 C C . GLU A 1 141 ? 1.123 27.747 -0.428 1.00 91.25 141 GLU A C 1
ATOM 1162 O O . GLU A 1 141 ? 1.405 27.936 -1.610 1.00 91.25 141 GLU A O 1
ATOM 1167 N N . ASN A 1 142 ? 2.002 27.240 0.440 1.00 88.06 142 ASN A N 1
ATOM 1168 C CA . ASN A 1 142 ? 3.357 26.851 0.059 1.00 88.06 142 ASN A CA 1
ATOM 1169 C C . ASN A 1 142 ? 3.348 25.654 -0.909 1.00 88.06 142 ASN A C 1
ATOM 1171 O O . ASN A 1 142 ? 3.981 25.698 -1.962 1.00 88.06 142 ASN A O 1
ATOM 1175 N N . ASP A 1 143 ? 2.549 24.625 -0.617 1.00 85.50 143 ASP A N 1
ATOM 1176 C CA . ASP A 1 143 ? 2.367 23.480 -1.513 1.00 85.50 143 ASP A CA 1
ATOM 1177 C C . ASP A 1 143 ? 1.811 23.928 -2.881 1.00 85.50 143 ASP A C 1
ATOM 1179 O O . ASP A 1 143 ? 2.272 23.470 -3.927 1.00 85.50 143 ASP A O 1
ATOM 1183 N N . TYR A 1 144 ? 0.861 24.868 -2.899 1.00 86.88 144 TYR A N 1
ATOM 1184 C CA . TYR A 1 144 ? 0.335 25.459 -4.132 1.00 86.88 144 TYR A CA 1
ATOM 1185 C C . TYR A 1 144 ? 1.391 26.268 -4.895 1.00 86.88 144 TYR A C 1
ATOM 1187 O O . TYR A 1 144 ? 1.483 26.155 -6.118 1.00 86.88 144 TYR A O 1
ATOM 1195 N N . ALA A 1 145 ? 2.223 27.045 -4.198 1.00 89.19 145 ALA A N 1
ATOM 1196 C CA . ALA A 1 145 ? 3.320 27.786 -4.811 1.00 89.19 145 ALA A CA 1
ATOM 1197 C C . ALA A 1 145 ? 4.313 26.828 -5.495 1.00 89.19 145 ALA A C 1
ATOM 1199 O O . ALA A 1 145 ? 4.634 27.025 -6.665 1.00 89.19 145 ALA A O 1
ATOM 1200 N N . ILE A 1 146 ? 4.693 25.732 -4.831 1.00 85.88 146 ILE A N 1
ATOM 1201 C CA . ILE A 1 146 ? 5.564 24.680 -5.390 1.00 85.88 146 ILE A CA 1
ATOM 1202 C C . ILE A 1 146 ? 4.916 24.005 -6.610 1.00 85.88 146 ILE A C 1
ATOM 1204 O O . ILE A 1 146 ? 5.557 23.787 -7.636 1.00 85.88 146 ILE A O 1
ATOM 1208 N N . LEU A 1 147 ? 3.620 23.702 -6.544 1.00 84.69 147 LEU A N 1
ATOM 1209 C CA . LEU A 1 147 ? 2.913 23.103 -7.678 1.00 84.69 147 LEU A CA 1
ATOM 1210 C C . LEU A 1 147 ? 2.771 24.069 -8.861 1.00 84.69 147 LEU A C 1
ATOM 1212 O O . LEU A 1 147 ? 2.844 23.642 -10.013 1.00 84.69 147 LEU A O 1
ATOM 1216 N N . SER A 1 148 ? 2.581 25.363 -8.602 1.00 85.69 148 SER A N 1
ATOM 1217 C CA . SER A 1 148 ? 2.403 26.371 -9.655 1.00 85.69 148 SER A CA 1
ATOM 1218 C C . SER A 1 148 ? 3.690 26.664 -10.435 1.00 85.69 148 SER A C 1
ATOM 1220 O O . SER A 1 148 ? 3.611 27.021 -11.609 1.00 85.69 148 SER A O 1
ATOM 1222 N N . ILE A 1 149 ? 4.863 26.415 -9.840 1.00 90.38 149 ILE A N 1
ATOM 1223 C CA . ILE A 1 149 ? 6.160 26.420 -10.541 1.00 90.38 149 ILE A CA 1
ATOM 1224 C C . ILE A 1 149 ? 6.468 25.092 -11.263 1.00 90.38 149 ILE A C 1
ATOM 1226 O O . ILE A 1 149 ? 7.513 24.963 -11.896 1.00 90.38 149 ILE A O 1
ATOM 1230 N N . GLY A 1 150 ? 5.562 24.109 -11.201 1.00 83.25 150 GLY A N 1
ATOM 1231 C CA . GLY A 1 150 ? 5.699 22.812 -11.870 1.00 83.25 150 GLY A CA 1
ATOM 1232 C C . GLY A 1 150 ? 6.551 21.788 -11.118 1.00 83.25 150 GLY A C 1
ATOM 1233 O O . GLY A 1 150 ? 6.845 20.722 -11.665 1.00 83.25 150 GLY A O 1
ATOM 1234 N N . GLU A 1 151 ? 6.941 22.074 -9.875 1.00 83.56 151 GLU A N 1
ATOM 1235 C CA . GLU A 1 151 ? 7.666 21.123 -9.039 1.00 83.56 151 GLU A CA 1
ATOM 1236 C C . GLU A 1 151 ? 6.727 20.082 -8.411 1.00 83.56 151 GLU A C 1
ATOM 1238 O O . GLU A 1 151 ? 5.538 20.307 -8.178 1.00 83.56 151 GLU A O 1
ATOM 1243 N N . VAL A 1 152 ? 7.275 18.896 -8.132 1.00 78.62 152 VAL A N 1
ATOM 1244 C CA . VAL A 1 152 ? 6.537 17.795 -7.503 1.00 78.62 152 VAL A CA 1
ATOM 1245 C C . VAL A 1 152 ? 6.719 17.865 -5.991 1.00 78.62 152 VAL A C 1
ATOM 1247 O O . VAL A 1 152 ? 7.847 17.845 -5.494 1.00 78.62 152 VAL A O 1
ATOM 1250 N N . LEU A 1 153 ? 5.609 17.873 -5.251 1.00 70.44 153 LEU A N 1
ATOM 1251 C CA . LEU A 1 153 ? 5.628 17.796 -3.791 1.00 70.44 153 LEU A CA 1
ATOM 1252 C C . LEU A 1 153 ? 6.349 16.521 -3.330 1.00 70.44 153 LEU A C 1
ATOM 1254 O O . LEU A 1 153 ? 6.009 15.410 -3.745 1.00 70.44 153 LEU A O 1
ATOM 1258 N N . LYS A 1 154 ? 7.330 16.674 -2.437 1.00 60.44 154 LYS A N 1
ATOM 1259 C CA . LYS A 1 154 ? 7.973 15.541 -1.764 1.00 60.44 154 LYS A CA 1
ATOM 1260 C C . LYS A 1 154 ? 7.004 14.988 -0.716 1.00 60.44 154 LYS A C 1
ATOM 1262 O O . LYS A 1 154 ? 6.866 15.566 0.357 1.00 60.44 15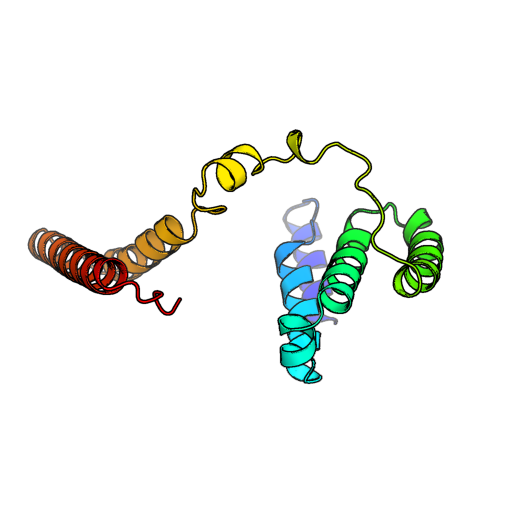4 LYS A O 1
ATOM 1267 N N . THR A 1 155 ? 6.312 13.903 -1.059 1.00 52.09 155 THR A N 1
ATOM 1268 C CA . THR A 1 155 ? 5.491 13.104 -0.128 1.00 52.09 155 THR A CA 1
ATOM 1269 C C . THR A 1 155 ? 6.335 12.264 0.810 1.00 52.09 155 THR A C 1
ATOM 1271 O O . THR A 1 155 ? 7.300 11.646 0.301 1.00 52.09 155 THR A O 1
#

Organism: Brachionus plicatilis (NCBI:txid10195)

pLDDT: mean 81.5, std 11.46, range [44.78, 96.75]

Sequence (155 aa):
MGFEKAAMTAAQEIFKCKIFGCFFHLSQSMFRRVKTRGYLKTYALDDQFRHSFKLVQALAFLPVQDVLVSITILNACILTQRVIPLYSIETWNVFDRVKRRLPRTNNNVENWHSRIQADVRKKMNMLMVVEILRLEQSKSENDYAILSIGEVLKT

Foldseek 3Di:
DVPVVVVVVVCCVPVVDDDDDDLVVVLVVLVVVCVVVVVPVVCVPPPLVVVLSVQLSCLVVDDPVCSVVSVVVSVVCSVPDDDDDPDDCVPDPQSVCVVVVHDSDCVVVVVLVVVVVVVVVPPDDPVNVVVSVVVVVVVVVVVVVCVVVVHDDDD